Protein AF-A0AAU9Z0D3-F1 (afdb_monomer)

Sequence (130 aa):
MAPSCHSVPLSYLRVSSQFSTYDSTCQIAQEIAEKIQQRNQCERRGEKTPKLTLTIRTLLKNLKVKIDTLKDLLLRAVSTRQITQLEGDRRQNMLDDLVTRERLLLASFKNEGAEPDLIRPTEREHCWHL

Radius of gyration: 20.45 Å; Cα contacts (8 Å, |Δi|>4): 57; chains: 1; bounding box: 64×46×48 Å

Mean predicted aligned error: 10.85 Å

Nearest PDB structures (foldseek):
  3lg7-assembly1_B  TM=6.062E-01  e=3.905E-01  synthetic construct
  6r2g-assembly1_A  TM=4.901E-01  e=2.331E-01  Human immunodeficiency virus 1

Foldseek 3Di:
DDDDDPDDPPLVVLVVVLVVLLVVLVVLLVVLVVLLVVQVVCVVVVHHDVVSLVVSVVSLVVSVVSLVVSVVSLVVCVVVVSDDPVVSVVSVVSSVVSVVSSVVSVCSSPVVVDDDPDDDDDDDDDDDDD

Solvent-accessible surface area (backbone atoms only — not comparable to full-atom values): 7870 Å² total; per-residue (Å²): 139,78,85,78,82,75,78,77,55,70,70,57,59,53,52,54,55,48,52,55,50,50,54,55,43,51,52,49,56,50,53,44,52,53,48,48,53,52,46,54,57,38,45,76,72,70,42,87,54,69,68,53,57,52,52,44,54,54,50,54,52,50,44,51,54,50,52,53,50,52,50,54,53,47,54,51,33,51,75,68,60,75,46,54,67,71,57,46,54,56,54,47,52,58,48,51,51,51,52,51,50,51,52,51,51,54,46,64,69,60,54,84,76,61,80,85,82,85,75,88,76,94,72,93,78,80,80,96,78,133

pLDDT: mean 81.2, std 21.35, range [33.62, 97.81]

Secondary structure (DSSP, 8-state):
-PPP-----HHHHHHHHHHHHHHHHHHHHHHHHHHHHHHHHHHHTT---HHHHHHHHHHHHHHHHHHHHHHHHHHHHHHTT-S-HHHHHHHHHHHHHHHHHHHHHHHHHHGGGS----------------

Structure (mmCIF, N/CA/C/O backbone):
data_AF-A0AAU9Z0D3-F1
#
_entry.id   AF-A0AAU9Z0D3-F1
#
loop_
_atom_site.group_PDB
_atom_site.id
_atom_site.type_symbol
_atom_site.label_atom_id
_atom_site.label_alt_id
_atom_site.label_comp_id
_atom_site.label_asym_id
_atom_site.label_entity_id
_atom_site.label_seq_id
_atom_site.pdbx_PDB_ins_code
_atom_site.Cartn_x
_atom_site.Cartn_y
_atom_site.Cartn_z
_atom_site.occupancy
_atom_site.B_iso_or_equiv
_atom_site.auth_seq_id
_atom_site.auth_comp_id
_atom_site.auth_asym_id
_atom_site.auth_atom_id
_atom_site.pdbx_PDB_model_num
ATOM 1 N N . MET A 1 1 ? 43.900 20.989 -7.756 1.00 37.28 1 MET A N 1
ATOM 2 C CA . MET A 1 1 ? 43.251 19.771 -8.281 1.00 37.28 1 MET A CA 1
ATOM 3 C C . MET A 1 1 ? 42.024 19.508 -7.413 1.00 37.28 1 MET A C 1
ATOM 5 O O . MET A 1 1 ? 42.184 19.042 -6.296 1.00 37.28 1 MET A O 1
ATOM 9 N N . ALA A 1 2 ? 40.838 19.945 -7.839 1.00 37.50 2 ALA A N 1
ATOM 10 C CA . ALA A 1 2 ? 39.585 19.714 -7.112 1.00 37.50 2 ALA A CA 1
ATOM 11 C C . ALA A 1 2 ? 38.832 18.564 -7.800 1.00 37.50 2 ALA A C 1
ATOM 13 O O . ALA A 1 2 ? 38.833 18.533 -9.034 1.00 37.50 2 ALA A O 1
ATOM 14 N N . PRO A 1 3 ? 38.233 17.609 -7.067 1.00 45.38 3 PRO A N 1
ATOM 15 C CA . PRO A 1 3 ? 37.545 16.499 -7.702 1.00 45.38 3 PRO A CA 1
ATOM 16 C C . PRO A 1 3 ? 36.242 17.004 -8.323 1.00 45.38 3 PRO A C 1
ATOM 18 O O . PRO A 1 3 ? 35.430 17.660 -7.672 1.00 45.38 3 PRO A O 1
ATOM 21 N N . SER A 1 4 ? 36.059 16.712 -9.607 1.00 47.31 4 SER A N 1
ATOM 22 C CA . SER A 1 4 ? 34.836 17.000 -10.346 1.00 47.31 4 SER A CA 1
ATOM 23 C C . SER A 1 4 ? 33.670 16.221 -9.738 1.00 47.31 4 SER A C 1
ATOM 25 O O . SER A 1 4 ? 33.685 14.987 -9.695 1.00 47.31 4 SER A O 1
ATOM 27 N N . CYS A 1 5 ? 32.658 16.954 -9.271 1.00 44.47 5 CYS A N 1
ATOM 28 C CA . CYS A 1 5 ? 31.373 16.420 -8.843 1.00 44.47 5 CYS A CA 1
ATOM 29 C C . CYS A 1 5 ? 30.765 15.607 -9.993 1.00 44.47 5 CYS A C 1
ATOM 31 O O . CYS A 1 5 ? 30.257 16.167 -10.965 1.00 44.47 5 CYS A O 1
ATOM 33 N N . HIS A 1 6 ? 30.853 14.282 -9.907 1.00 50.56 6 HIS A N 1
ATOM 34 C CA . HIS A 1 6 ? 30.193 13.391 -10.848 1.00 50.56 6 HIS A CA 1
ATOM 35 C C . HIS A 1 6 ? 28.682 13.572 -10.693 1.00 50.56 6 HIS A C 1
ATOM 37 O O . HIS A 1 6 ? 28.118 13.329 -9.626 1.00 50.56 6 HIS A O 1
ATOM 43 N N . SER A 1 7 ? 28.033 14.028 -11.764 1.00 57.66 7 SER A N 1
ATOM 44 C CA . SER A 1 7 ? 26.577 14.056 -11.863 1.00 57.66 7 SER A CA 1
ATOM 45 C C . SER A 1 7 ? 26.064 12.626 -11.735 1.00 57.66 7 SER A C 1
ATOM 47 O O . SER A 1 7 ? 26.347 11.785 -12.587 1.00 57.66 7 SER A O 1
ATOM 49 N N . VAL A 1 8 ? 25.340 12.330 -10.655 1.00 53.12 8 VAL A N 1
ATOM 50 C CA . VAL A 1 8 ? 24.687 11.030 -10.489 1.00 53.12 8 VAL A CA 1
ATOM 51 C C . VAL A 1 8 ? 23.695 10.866 -11.649 1.00 53.12 8 VAL A C 1
ATOM 53 O O . VAL A 1 8 ? 22.861 11.754 -11.847 1.00 53.12 8 VAL A O 1
ATOM 56 N N . PRO A 1 9 ? 23.759 9.780 -12.439 1.00 61.88 9 PRO A N 1
ATOM 57 C CA . PRO A 1 9 ? 22.833 9.570 -13.545 1.00 61.88 9 PRO A CA 1
ATOM 58 C C . PRO A 1 9 ? 21.377 9.624 -13.061 1.00 61.88 9 PRO A C 1
ATOM 60 O O . PRO A 1 9 ? 21.036 9.027 -12.038 1.00 61.88 9 PRO A O 1
ATOM 63 N N . LEU A 1 10 ? 20.498 10.289 -13.819 1.00 58.03 10 LEU A N 1
ATOM 64 C CA . LEU A 1 10 ? 19.054 10.380 -13.536 1.00 58.03 10 LEU A CA 1
ATOM 65 C C . LEU A 1 10 ? 18.400 9.005 -13.299 1.00 58.03 10 LEU A C 1
ATOM 67 O O . LEU A 1 10 ? 17.438 8.902 -12.539 1.00 58.03 10 LEU A O 1
ATOM 71 N N . SER A 1 11 ? 18.941 7.943 -13.903 1.00 57.34 11 SER A N 1
ATOM 72 C CA . SER A 1 11 ? 18.521 6.556 -13.683 1.00 57.34 11 SER A CA 1
ATOM 73 C C . SER A 1 11 ? 18.750 6.079 -12.242 1.00 57.34 11 SER A C 1
ATOM 75 O O . SER A 1 11 ? 17.860 5.453 -11.673 1.00 57.34 11 SER A O 1
ATOM 77 N N . TYR A 1 12 ? 19.876 6.429 -11.613 1.00 55.56 12 TYR A N 1
ATOM 78 C CA . TYR A 1 12 ? 20.176 6.070 -10.221 1.00 55.56 12 TYR A CA 1
ATOM 79 C C . TYR A 1 12 ? 19.294 6.834 -9.231 1.00 55.56 12 TYR A C 1
ATOM 81 O O . TYR A 1 12 ? 18.701 6.225 -8.346 1.00 55.56 12 TYR A O 1
ATOM 89 N N . LEU A 1 13 ? 19.122 8.146 -9.422 1.00 58.03 13 LEU A N 1
ATOM 90 C CA . LEU A 1 13 ? 18.224 8.969 -8.596 1.00 58.03 13 LEU A CA 1
ATOM 91 C C . LEU A 1 13 ? 16.772 8.457 -8.632 1.00 58.03 13 LEU A C 1
ATOM 93 O O . LEU A 1 13 ? 16.085 8.435 -7.609 1.00 58.03 13 LEU A O 1
ATOM 97 N N . ARG A 1 14 ? 16.315 7.991 -9.802 1.00 60.97 14 ARG A N 1
ATOM 98 C CA . ARG A 1 14 ? 14.962 7.454 -9.993 1.00 60.97 14 ARG A CA 1
ATOM 99 C C . ARG A 1 14 ? 14.752 6.103 -9.309 1.00 60.97 14 ARG A C 1
ATOM 101 O O . ARG A 1 14 ? 13.676 5.873 -8.763 1.00 60.97 14 ARG A O 1
ATOM 108 N N . VAL A 1 15 ? 15.760 5.231 -9.319 1.00 62.78 15 VAL A N 1
ATOM 109 C 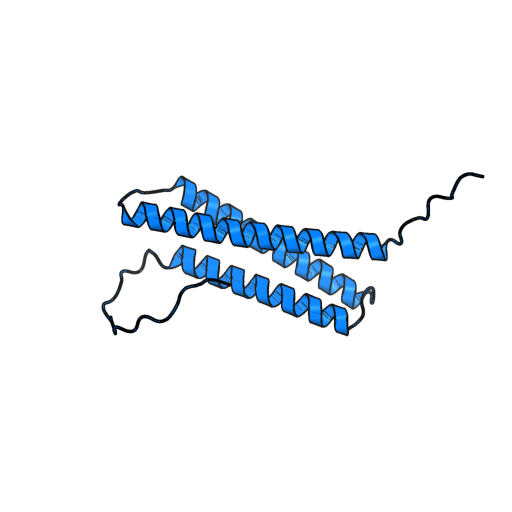CA . VAL A 1 15 ? 15.714 3.936 -8.623 1.00 62.78 15 VAL A CA 1
ATOM 110 C C . VAL A 1 15 ? 15.728 4.142 -7.105 1.00 62.78 15 VAL A C 1
ATOM 112 O O . VAL A 1 15 ? 14.886 3.570 -6.415 1.00 62.78 15 VAL A O 1
ATOM 115 N N . SER A 1 16 ? 16.579 5.033 -6.587 1.00 63.81 16 SER A N 1
ATOM 116 C CA . SER A 1 16 ? 16.635 5.362 -5.153 1.00 63.81 16 SER A CA 1
ATOM 117 C C . SER A 1 16 ? 15.313 5.928 -4.624 1.00 63.81 16 SER A C 1
ATOM 119 O O . SER A 1 16 ? 14.860 5.549 -3.546 1.00 63.81 16 SER A O 1
ATOM 121 N N . SER A 1 17 ? 14.649 6.786 -5.409 1.00 73.56 17 SER A N 1
ATOM 122 C CA . SER A 1 17 ? 13.334 7.334 -5.056 1.00 73.56 17 SER A CA 1
ATOM 123 C C . SER A 1 17 ? 12.215 6.285 -5.053 1.00 73.56 17 SER A C 1
ATOM 125 O O . SER A 1 17 ? 11.201 6.478 -4.381 1.00 73.56 17 SER A O 1
ATOM 127 N N . GLN A 1 18 ? 12.354 5.193 -5.810 1.00 77.25 18 GLN A N 1
ATOM 128 C CA . GLN A 1 18 ? 11.356 4.125 -5.834 1.00 77.25 18 GLN A CA 1
ATOM 129 C C . GLN A 1 18 ? 11.473 3.227 -4.599 1.00 77.25 18 GLN A C 1
ATOM 131 O O . GLN A 1 18 ? 10.451 2.915 -3.990 1.00 77.25 18 GLN A O 1
ATOM 136 N N . PHE A 1 19 ? 12.696 2.870 -4.194 1.00 81.38 19 PHE A N 1
ATOM 137 C CA . PHE A 1 19 ? 12.928 2.111 -2.960 1.00 81.38 19 PHE A CA 1
ATOM 138 C C . PHE A 1 19 ? 12.475 2.890 -1.721 1.00 81.38 19 PHE A C 1
ATOM 140 O O . PHE A 1 19 ? 11.731 2.348 -0.912 1.00 81.38 19 PHE A O 1
ATOM 147 N N . SER A 1 20 ? 12.778 4.189 -1.630 1.00 84.94 20 SER A N 1
ATOM 148 C CA . SER A 1 20 ? 12.284 5.011 -0.514 1.00 84.94 20 SER A CA 1
ATOM 149 C C . SER A 1 20 ? 10.753 5.110 -0.479 1.00 84.94 20 SER A C 1
ATOM 151 O O . SER A 1 20 ? 10.141 5.105 0.592 1.00 84.94 20 SER A O 1
ATOM 153 N N . THR A 1 21 ? 10.106 5.148 -1.650 1.00 88.94 21 THR A N 1
ATOM 154 C CA . THR A 1 21 ? 8.640 5.119 -1.739 1.00 88.94 21 THR A CA 1
ATOM 155 C C . THR A 1 21 ? 8.095 3.775 -1.256 1.00 88.94 21 THR A C 1
ATOM 157 O O . THR A 1 21 ? 7.144 3.767 -0.471 1.00 88.94 21 THR A O 1
ATOM 160 N N . TYR A 1 22 ? 8.707 2.658 -1.655 1.00 92.31 22 TYR A N 1
ATOM 161 C CA . TYR A 1 22 ? 8.348 1.320 -1.183 1.00 92.31 22 TYR A CA 1
ATOM 162 C C . TYR A 1 22 ? 8.486 1.194 0.340 1.00 92.31 22 TYR A C 1
ATOM 164 O O . TYR A 1 22 ? 7.506 0.862 1.004 1.00 92.31 22 TYR A O 1
ATOM 172 N N . ASP A 1 23 ? 9.631 1.576 0.910 1.00 93.56 23 ASP A N 1
ATOM 173 C CA . ASP A 1 23 ? 9.874 1.511 2.357 1.00 93.56 23 ASP A CA 1
ATOM 174 C C . ASP A 1 23 ? 8.847 2.339 3.140 1.00 93.56 23 ASP A C 1
ATOM 176 O O . ASP A 1 23 ? 8.259 1.861 4.111 1.00 93.56 23 ASP A O 1
ATOM 180 N N . SER A 1 24 ? 8.539 3.555 2.668 1.00 94.75 24 SER A N 1
ATOM 181 C CA . SER A 1 24 ? 7.493 4.391 3.276 1.00 94.75 24 SER A CA 1
ATOM 182 C C . SER A 1 24 ? 6.101 3.748 3.207 1.00 94.75 24 SER A C 1
ATOM 184 O O . SER A 1 24 ? 5.269 3.946 4.091 1.00 94.75 24 SER A O 1
ATOM 186 N N . THR A 1 25 ? 5.837 2.963 2.160 1.00 96.31 25 THR A N 1
ATOM 187 C CA . THR A 1 25 ? 4.563 2.256 1.970 1.00 96.31 25 THR A CA 1
ATOM 188 C C . THR A 1 25 ? 4.463 1.078 2.939 1.00 96.31 25 THR A C 1
ATOM 190 O O . THR A 1 25 ? 3.425 0.898 3.577 1.00 96.31 25 THR A O 1
ATOM 193 N N . CYS A 1 26 ? 5.562 0.342 3.138 1.00 95.81 26 CYS A N 1
ATOM 194 C CA . CYS A 1 26 ? 5.677 -0.703 4.155 1.00 95.81 26 CYS A CA 1
ATOM 195 C C . CYS A 1 26 ? 5.466 -0.158 5.573 1.00 95.81 26 CYS A C 1
ATOM 197 O O . CYS A 1 26 ? 4.737 -0.769 6.355 1.00 95.81 26 CYS A O 1
ATOM 199 N N . GLN A 1 27 ? 6.045 1.004 5.893 1.00 96.62 27 GLN A N 1
ATOM 200 C CA . GLN A 1 27 ? 5.864 1.659 7.194 1.00 96.62 27 GLN A CA 1
ATOM 201 C C . GLN A 1 27 ? 4.396 2.008 7.460 1.00 96.62 27 GLN A C 1
ATOM 203 O O . GLN A 1 27 ? 3.881 1.706 8.532 1.00 96.62 27 GLN A O 1
ATOM 208 N N . ILE A 1 28 ? 3.687 2.558 6.470 1.00 97.38 28 ILE A N 1
ATOM 209 C CA . ILE A 1 28 ? 2.251 2.848 6.601 1.00 97.38 28 ILE A CA 1
ATOM 210 C C . ILE A 1 28 ? 1.446 1.560 6.794 1.00 97.38 28 ILE A C 1
ATOM 212 O O . ILE A 1 28 ? 0.557 1.511 7.640 1.00 97.38 28 ILE A O 1
ATOM 216 N N . ALA A 1 29 ? 1.753 0.500 6.042 1.00 97.38 29 ALA A N 1
ATOM 217 C CA . ALA A 1 29 ? 1.078 -0.786 6.202 1.00 97.38 29 ALA A CA 1
ATOM 218 C C . ALA A 1 29 ? 1.292 -1.383 7.607 1.00 97.38 29 ALA A C 1
ATOM 220 O O . ALA A 1 29 ? 0.372 -1.979 8.173 1.00 97.38 29 ALA A O 1
ATOM 221 N N . GLN A 1 30 ? 2.484 -1.199 8.178 1.00 97.75 30 GLN A N 1
ATOM 222 C CA . GLN A 1 30 ? 2.797 -1.591 9.549 1.00 97.75 30 GLN A CA 1
ATOM 223 C C . GLN A 1 30 ? 2.019 -0.755 10.572 1.00 97.75 30 GLN A C 1
ATOM 225 O O . GLN A 1 30 ? 1.358 -1.314 11.444 1.00 97.75 30 GLN A O 1
ATOM 230 N N . GLU A 1 31 ? 2.009 0.568 10.417 1.00 97.69 31 GLU A N 1
ATOM 231 C CA . GLU A 1 31 ? 1.271 1.468 11.304 1.00 97.69 31 GLU A CA 1
ATOM 232 C C . GLU A 1 31 ? -0.234 1.155 11.310 1.00 97.69 31 GLU A C 1
ATOM 234 O O . GLU A 1 31 ? -0.872 1.145 12.364 1.00 97.69 31 GLU A O 1
ATOM 239 N N . ILE A 1 32 ? -0.814 0.839 10.146 1.00 97.81 32 ILE A N 1
ATOM 240 C CA . ILE A 1 32 ? -2.217 0.418 10.046 1.00 97.81 32 ILE A CA 1
ATOM 241 C C . ILE A 1 32 ? -2.453 -0.860 10.8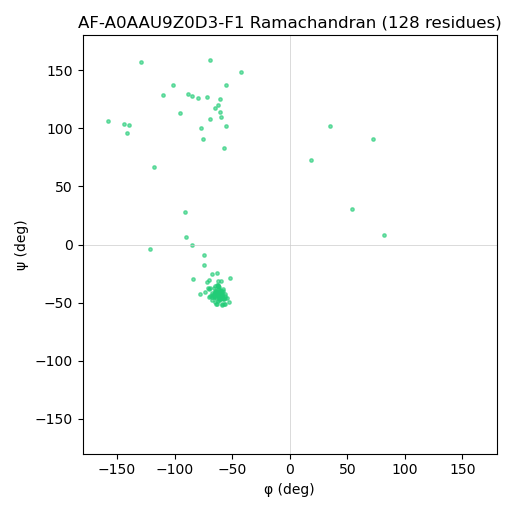52 1.00 97.81 32 ILE A C 1
ATOM 243 O O . ILE A 1 32 ? -3.429 -0.918 11.600 1.00 97.81 32 ILE A O 1
ATOM 247 N N . ALA A 1 33 ? -1.582 -1.866 10.723 1.00 97.38 33 ALA A N 1
ATOM 248 C CA . ALA A 1 33 ? -1.711 -3.122 11.459 1.00 97.38 33 ALA A CA 1
ATOM 249 C C . ALA A 1 33 ? -1.710 -2.880 12.977 1.00 97.38 33 ALA A C 1
ATOM 251 O O . ALA A 1 33 ? -2.597 -3.357 13.687 1.00 97.38 33 ALA A O 1
ATOM 252 N N . GLU A 1 34 ? -0.779 -2.058 13.460 1.00 97.38 34 GLU A N 1
ATOM 253 C CA . GLU A 1 34 ? -0.681 -1.692 14.874 1.00 97.38 34 GLU A CA 1
ATOM 254 C C . GLU A 1 34 ? -1.907 -0.917 15.357 1.00 97.38 34 GLU A C 1
ATOM 256 O O . GLU A 1 34 ? -2.423 -1.175 16.443 1.00 97.38 34 GLU A O 1
ATOM 261 N N . LYS A 1 35 ? -2.414 0.022 14.553 1.00 95.94 35 LYS A N 1
ATOM 262 C CA . LYS A 1 35 ? -3.599 0.818 14.900 1.00 95.94 35 LYS A CA 1
ATOM 263 C C . LYS A 1 35 ? -4.873 -0.023 14.907 1.00 95.94 35 LYS A C 1
ATOM 265 O O . LYS A 1 35 ? -5.707 0.180 15.787 1.00 95.94 35 LYS A O 1
ATOM 270 N N . ILE A 1 36 ? -5.017 -0.975 13.981 1.00 95.31 36 ILE A N 1
ATOM 271 C CA . ILE A 1 36 ? -6.114 -1.954 14.001 1.00 95.31 36 ILE A CA 1
ATOM 272 C C . ILE A 1 36 ? -6.016 -2.805 15.267 1.00 95.31 36 ILE A C 1
ATOM 274 O O . ILE A 1 36 ? -6.994 -2.913 15.999 1.00 95.31 36 ILE A O 1
ATOM 278 N N . GLN A 1 37 ? -4.835 -3.335 15.585 1.00 94.94 37 GLN A N 1
ATOM 279 C CA . GLN A 1 37 ? -4.637 -4.111 16.807 1.00 94.94 37 GLN A CA 1
ATOM 280 C C . GLN A 1 37 ? -4.974 -3.294 18.066 1.00 94.94 37 GLN A C 1
ATOM 282 O O . GLN A 1 37 ? -5.660 -3.798 18.954 1.00 94.94 37 GLN A O 1
ATOM 287 N N . GLN A 1 38 ? -4.544 -2.030 18.136 1.00 94.69 38 GLN A N 1
ATOM 288 C CA . GLN A 1 38 ? -4.879 -1.113 19.232 1.00 94.69 38 GLN A CA 1
ATOM 289 C C . GLN A 1 38 ? -6.394 -0.891 19.344 1.00 94.69 38 GLN A C 1
ATOM 291 O O . GLN A 1 38 ? -6.943 -1.003 20.439 1.00 94.69 38 GLN A O 1
ATOM 296 N N . ARG A 1 39 ? -7.081 -0.633 18.221 1.00 94.31 39 ARG A N 1
ATOM 297 C CA . ARG A 1 39 ? -8.544 -0.480 18.185 1.00 94.31 39 ARG A CA 1
ATOM 298 C C . ARG A 1 39 ? -9.238 -1.729 18.732 1.00 94.31 39 ARG A C 1
ATOM 300 O O . ARG A 1 39 ? -10.036 -1.606 19.654 1.00 94.31 39 ARG A O 1
ATOM 307 N N . ASN A 1 40 ? -8.884 -2.912 18.231 1.00 91.56 40 ASN A N 1
ATOM 308 C CA . ASN A 1 40 ? -9.524 -4.167 18.639 1.00 91.56 40 ASN A CA 1
ATOM 309 C C . ASN A 1 40 ? -9.285 -4.457 20.131 1.00 91.56 40 ASN A C 1
ATOM 311 O O . ASN A 1 40 ? -10.151 -4.989 20.820 1.00 91.56 40 ASN A O 1
ATOM 315 N N . GLN A 1 41 ? -8.118 -4.091 20.673 1.00 92.56 41 GLN A N 1
ATOM 316 C CA . GLN A 1 41 ? -7.855 -4.212 22.110 1.00 92.56 41 GLN A CA 1
ATOM 317 C C . GLN A 1 41 ? -8.753 -3.297 22.954 1.00 92.56 41 GLN A C 1
ATOM 319 O O . GLN A 1 41 ? -9.223 -3.734 24.002 1.00 92.56 41 GLN A O 1
ATOM 324 N N . CYS A 1 42 ? -8.998 -2.058 22.522 1.00 90.50 42 CYS A N 1
ATOM 325 C CA . CYS A 1 42 ? -9.924 -1.143 23.195 1.00 90.50 42 CYS A CA 1
ATOM 326 C C . CYS A 1 42 ? -11.379 -1.619 23.083 1.00 90.50 42 CYS A C 1
ATOM 328 O O . CYS A 1 42 ? -12.091 -1.652 24.085 1.00 90.50 42 CYS A O 1
ATOM 330 N N . GLU A 1 43 ? -11.803 -2.070 21.900 1.00 88.62 43 GLU A N 1
ATOM 331 C CA . GLU A 1 43 ? -13.163 -2.574 21.669 1.00 88.62 43 GLU A CA 1
ATOM 332 C C . GLU A 1 43 ? -13.460 -3.809 22.536 1.00 88.62 43 GLU A C 1
ATOM 334 O O . GLU A 1 43 ? -14.527 -3.889 23.144 1.00 88.62 43 GLU A O 1
ATOM 339 N N . ARG A 1 44 ? -12.480 -4.705 22.732 1.00 89.25 44 ARG A N 1
ATOM 340 C CA . ARG A 1 44 ? -12.580 -5.833 23.683 1.00 89.25 44 ARG A CA 1
ATOM 341 C C . ARG A 1 44 ? -12.725 -5.408 25.145 1.00 89.25 44 ARG A C 1
ATOM 343 O O . ARG A 1 44 ? -13.252 -6.175 25.944 1.00 89.25 44 ARG A O 1
ATOM 350 N N . ARG A 1 45 ? -12.261 -4.209 25.512 1.00 90.62 45 ARG A N 1
ATOM 351 C CA . ARG A 1 45 ? -12.476 -3.610 26.844 1.00 90.62 45 ARG A CA 1
ATOM 352 C C . ARG A 1 45 ? -13.815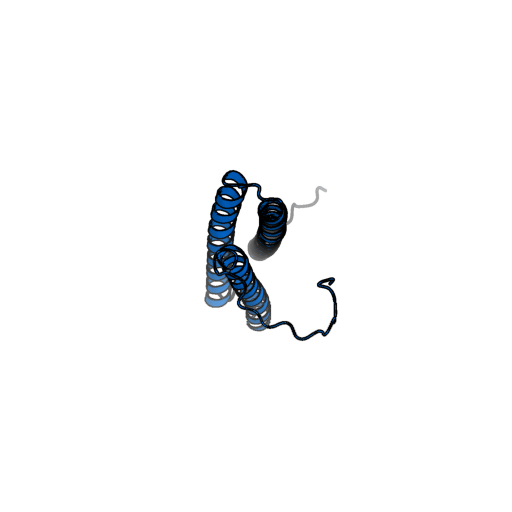 -2.867 26.942 1.00 90.62 45 ARG A C 1
ATOM 354 O O . ARG A 1 45 ? -14.124 -2.327 27.997 1.00 90.62 45 ARG A O 1
ATOM 361 N N . GLY A 1 46 ? -14.605 -2.838 25.866 1.00 88.44 46 GLY A N 1
ATOM 362 C CA . GLY A 1 46 ? -15.866 -2.099 25.778 1.00 88.44 46 GLY A CA 1
ATOM 363 C C . GLY A 1 46 ? -15.691 -0.610 25.460 1.00 88.44 46 GLY A C 1
ATOM 364 O O . GLY A 1 46 ? -16.659 0.150 25.508 1.00 88.44 46 GLY A O 1
ATOM 365 N N . GLU A 1 47 ? -14.477 -0.170 25.126 1.00 90.94 47 GLU A N 1
ATOM 366 C CA . GLU A 1 47 ? -14.183 1.223 24.806 1.00 90.94 47 GLU A CA 1
ATOM 367 C C . GLU A 1 47 ? -14.402 1.496 23.317 1.00 90.94 47 GLU A C 1
ATOM 369 O O . GLU A 1 47 ? -13.860 0.816 22.446 1.00 90.94 47 GLU A O 1
ATOM 374 N N . LYS A 1 48 ? -15.155 2.552 22.998 1.00 86.38 48 LYS A N 1
ATOM 375 C CA . LYS A 1 48 ? -15.281 3.026 21.617 1.00 86.38 48 LYS A CA 1
ATOM 376 C C . LYS A 1 48 ? -14.125 3.958 21.282 1.00 86.38 48 LYS A C 1
ATOM 378 O O . LYS A 1 48 ? -13.932 4.976 21.943 1.00 86.38 48 LYS A O 1
ATOM 383 N N . THR A 1 49 ? -13.428 3.689 20.181 1.00 89.44 49 THR A N 1
ATOM 384 C CA . THR A 1 49 ? -12.284 4.503 19.737 1.00 89.44 49 THR A CA 1
ATOM 385 C C . THR A 1 49 ? -12.520 5.146 18.364 1.00 89.44 49 THR A C 1
ATOM 387 O O . THR A 1 49 ? -11.813 4.834 17.401 1.00 89.44 49 THR A O 1
ATOM 390 N N . PRO A 1 50 ? -13.479 6.088 18.227 1.00 91.50 50 PRO A N 1
ATOM 391 C CA . PRO A 1 50 ? -13.803 6.706 16.937 1.00 91.50 50 PRO A CA 1
ATOM 392 C C . PRO A 1 50 ? -12.604 7.433 16.313 1.00 91.50 50 PRO A C 1
ATOM 394 O O . PRO A 1 50 ? -12.456 7.439 15.092 1.00 91.50 50 PRO A O 1
ATOM 397 N N . LYS A 1 51 ? -11.707 7.987 17.143 1.00 93.12 51 LYS A N 1
ATOM 398 C CA . LYS A 1 51 ? -10.451 8.602 16.690 1.00 93.12 51 LYS A CA 1
ATOM 399 C C . LYS A 1 51 ? -9.542 7.589 15.983 1.00 93.12 51 LYS A C 1
ATOM 401 O O . LYS A 1 51 ? -9.092 7.872 14.879 1.00 93.12 51 LYS A O 1
ATOM 406 N N . LEU A 1 52 ? -9.331 6.400 16.562 1.00 93.38 52 LEU A N 1
ATOM 407 C CA . LEU A 1 52 ? -8.526 5.340 15.933 1.00 93.38 52 LEU A CA 1
ATOM 408 C C . LEU A 1 52 ? -9.150 4.887 14.614 1.00 93.38 52 LEU A C 1
ATOM 410 O O . LEU A 1 52 ? -8.454 4.785 13.609 1.00 93.38 52 LEU A O 1
ATOM 414 N N . THR A 1 53 ? -10.469 4.703 14.586 1.00 93.69 53 THR A N 1
ATOM 415 C CA . THR A 1 53 ? -11.199 4.316 13.374 1.00 93.69 53 THR A CA 1
ATOM 416 C C . THR A 1 53 ? -11.021 5.330 12.241 1.00 93.69 53 THR A C 1
ATOM 418 O O . THR A 1 53 ? -10.841 4.938 11.087 1.00 93.69 53 THR A O 1
ATOM 421 N N . LEU A 1 54 ? -11.045 6.633 12.541 1.00 96.00 54 LEU A N 1
ATOM 422 C CA . LEU A 1 54 ? -10.779 7.678 11.548 1.00 96.00 54 LEU A CA 1
ATOM 423 C C . LEU A 1 54 ? -9.322 7.660 11.075 1.00 96.00 54 LEU A C 1
ATOM 425 O O . LEU A 1 54 ? -9.086 7.701 9.868 1.00 96.00 54 LEU A O 1
ATOM 429 N N . THR A 1 55 ? -8.362 7.534 11.993 1.00 96.94 55 THR A N 1
ATOM 430 C CA . THR A 1 55 ? -6.936 7.438 11.651 1.00 96.94 55 THR A CA 1
ATOM 431 C C . THR A 1 55 ? -6.658 6.251 10.731 1.00 96.94 55 THR A C 1
ATOM 433 O O . THR A 1 55 ? -6.040 6.427 9.683 1.00 96.94 55 THR A O 1
ATOM 436 N N . ILE A 1 56 ? -7.191 5.066 11.050 1.00 96.19 56 ILE A N 1
ATOM 437 C CA . ILE A 1 56 ? -7.036 3.859 10.225 1.00 96.19 56 ILE A CA 1
ATOM 438 C C . ILE A 1 56 ? -7.601 4.084 8.816 1.00 96.19 56 ILE A C 1
ATOM 440 O O . ILE A 1 56 ? -6.944 3.750 7.833 1.00 96.19 56 ILE A O 1
ATOM 444 N N . ARG A 1 57 ? -8.783 4.706 8.680 1.00 96.88 57 ARG A N 1
ATOM 445 C CA . ARG A 1 57 ? -9.367 5.021 7.360 1.00 96.88 57 ARG A CA 1
ATOM 446 C C . ARG A 1 57 ? -8.481 5.951 6.534 1.00 96.88 57 ARG A C 1
ATOM 448 O O . ARG A 1 57 ? -8.352 5.744 5.329 1.00 96.88 57 ARG A O 1
ATOM 455 N N . THR A 1 58 ? -7.898 6.972 7.155 1.00 97.75 58 THR A N 1
ATOM 456 C CA . THR A 1 58 ? -6.994 7.907 6.471 1.00 97.75 58 THR A CA 1
ATOM 457 C C . THR A 1 58 ? -5.716 7.205 6.024 1.00 97.75 58 THR A C 1
ATOM 459 O O . THR A 1 58 ? -5.313 7.355 4.871 1.00 97.75 58 THR A O 1
ATOM 462 N N . LEU A 1 59 ? -5.120 6.389 6.896 1.00 97.81 59 LEU A N 1
ATOM 463 C CA . LEU A 1 59 ? -3.922 5.618 6.575 1.00 97.81 59 LEU A CA 1
ATOM 464 C C . LEU A 1 59 ? -4.181 4.600 5.454 1.00 97.81 59 LEU A C 1
ATOM 466 O O . LEU A 1 59 ? -3.392 4.529 4.520 1.00 97.81 59 LEU A O 1
ATOM 470 N N . LEU A 1 60 ? -5.312 3.885 5.475 1.00 97.81 60 LEU A N 1
ATOM 471 C CA . LEU A 1 60 ? -5.708 2.960 4.402 1.00 97.81 60 LEU A CA 1
ATOM 472 C C . LEU A 1 60 ? -5.850 3.670 3.046 1.00 97.81 60 LEU A C 1
ATOM 474 O O . LEU A 1 60 ? -5.382 3.162 2.030 1.00 97.81 60 LEU A O 1
ATOM 478 N N . LYS A 1 61 ? -6.455 4.866 3.016 1.00 97.50 61 LYS A N 1
ATOM 479 C CA . LYS A 1 61 ? -6.527 5.676 1.787 1.00 97.50 61 LYS A CA 1
ATOM 480 C C . LYS A 1 61 ? -5.137 6.089 1.296 1.00 97.50 61 LYS A C 1
ATOM 482 O O . LYS A 1 61 ? -4.888 6.045 0.096 1.00 97.50 61 LYS A O 1
ATOM 487 N N . ASN A 1 62 ? -4.244 6.480 2.207 1.00 97.12 62 ASN A N 1
ATOM 488 C CA . ASN A 1 62 ? -2.867 6.850 1.874 1.00 97.12 62 ASN A CA 1
ATOM 489 C C . ASN A 1 62 ? -2.084 5.651 1.313 1.00 97.12 62 ASN A C 1
ATOM 491 O O . ASN A 1 62 ? -1.462 5.767 0.258 1.00 97.12 62 ASN A O 1
ATOM 495 N N . LEU A 1 63 ? -2.195 4.486 1.961 1.00 97.69 63 LEU A N 1
ATOM 496 C CA . LEU A 1 63 ? -1.587 3.235 1.510 1.00 97.69 63 LEU A CA 1
ATOM 497 C C . LEU A 1 63 ? -1.973 2.930 0.059 1.00 97.69 63 LEU A C 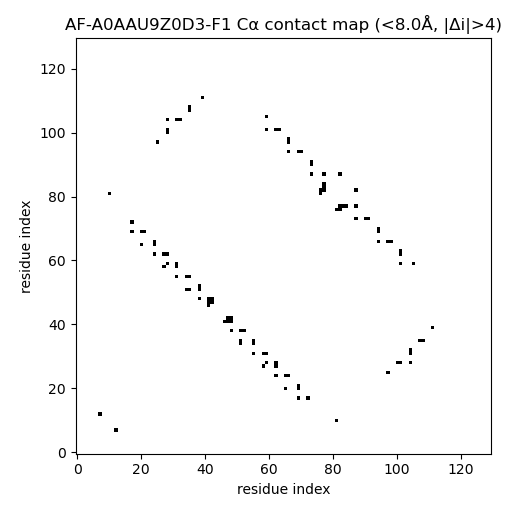1
ATOM 499 O O . LEU A 1 63 ? -1.091 2.722 -0.773 1.00 97.69 63 LEU A O 1
ATOM 503 N N . LYS A 1 64 ? -3.271 3.000 -0.259 1.00 97.31 64 LYS A N 1
ATOM 504 C CA . LYS A 1 64 ? -3.776 2.792 -1.618 1.00 97.31 64 LYS A CA 1
ATOM 505 C C . LYS A 1 64 ? -3.129 3.733 -2.636 1.00 97.31 64 LYS A C 1
ATOM 507 O O . LYS A 1 64 ? -2.602 3.284 -3.647 1.00 97.31 64 LYS A O 1
ATOM 512 N N . VAL A 1 65 ? -3.130 5.038 -2.351 1.00 97.19 65 VAL A N 1
ATOM 513 C CA . VAL A 1 65 ? -2.555 6.058 -3.248 1.00 97.19 65 VAL A CA 1
ATOM 514 C C . VAL A 1 65 ? -1.065 5.808 -3.491 1.00 97.19 65 VAL A C 1
ATOM 516 O O . VAL A 1 65 ? -0.590 5.949 -4.619 1.00 97.19 65 VAL A O 1
ATOM 519 N N . LYS A 1 66 ? -0.315 5.405 -2.460 1.00 95.62 66 LYS A N 1
ATOM 520 C CA . LYS A 1 66 ? 1.109 5.070 -2.598 1.00 95.62 66 LYS A CA 1
ATOM 521 C C . LYS A 1 66 ? 1.339 3.812 -3.428 1.00 95.62 66 LYS A C 1
ATOM 523 O O . LYS A 1 66 ? 2.233 3.815 -4.271 1.00 95.62 66 LYS A O 1
ATOM 528 N N . ILE A 1 67 ? 0.526 2.774 -3.234 1.00 96.88 67 ILE A N 1
ATOM 529 C CA . ILE A 1 67 ? 0.571 1.557 -4.053 1.00 96.88 67 ILE A CA 1
ATOM 530 C C . ILE A 1 67 ? 0.288 1.894 -5.522 1.00 96.88 67 ILE A C 1
ATOM 532 O O . ILE A 1 67 ? 1.035 1.465 -6.399 1.00 96.88 67 ILE A O 1
ATOM 536 N N . ASP A 1 68 ? -0.739 2.697 -5.801 1.00 97.00 68 ASP A N 1
ATOM 537 C CA . ASP A 1 68 ? -1.074 3.106 -7.170 1.00 97.00 68 ASP A CA 1
ATOM 538 C C . ASP A 1 68 ? 0.045 3.962 -7.789 1.00 97.00 68 ASP A C 1
ATOM 540 O O . ASP A 1 68 ? 0.464 3.716 -8.919 1.00 97.00 68 ASP A O 1
ATOM 544 N N . THR A 1 69 ? 0.654 4.859 -7.006 1.00 94.81 69 THR A N 1
ATOM 545 C CA . THR A 1 69 ? 1.848 5.606 -7.435 1.00 94.81 69 THR A CA 1
ATOM 546 C C . THR A 1 69 ? 2.997 4.662 -7.804 1.00 94.81 69 THR A C 1
ATOM 548 O O . THR A 1 69 ? 3.629 4.833 -8.845 1.00 94.81 69 THR A O 1
ATOM 551 N N . LEU A 1 70 ? 3.286 3.649 -6.982 1.00 95.06 70 LEU A N 1
ATOM 552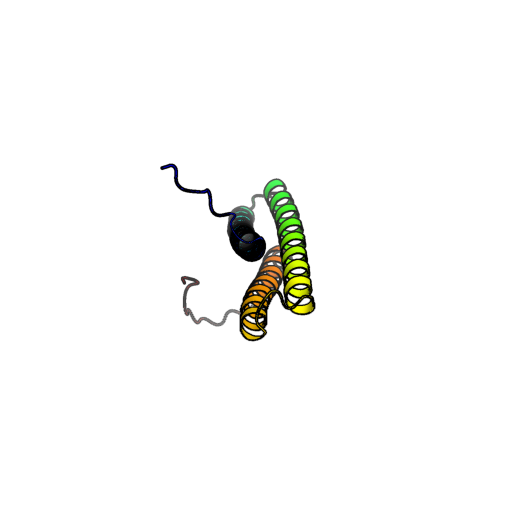 C CA . LEU A 1 70 ? 4.346 2.678 -7.261 1.00 95.06 70 LEU A CA 1
ATOM 553 C C . LEU A 1 70 ? 4.073 1.870 -8.538 1.00 95.06 70 LEU A C 1
ATOM 555 O O . LEU A 1 70 ? 5.009 1.648 -9.312 1.00 95.06 70 LEU A O 1
ATOM 559 N N . LYS A 1 71 ? 2.815 1.490 -8.795 1.00 96.31 71 LYS A N 1
ATOM 560 C CA . LYS A 1 71 ? 2.408 0.832 -10.048 1.00 96.31 71 LYS A CA 1
ATOM 561 C C . LYS A 1 71 ? 2.676 1.723 -11.258 1.00 96.31 71 LYS A C 1
ATOM 563 O O . LYS A 1 71 ? 3.302 1.268 -12.213 1.00 96.31 71 LYS A O 1
ATOM 568 N N . ASP A 1 72 ? 2.297 2.998 -11.199 1.00 95.62 72 ASP A N 1
ATOM 569 C CA . ASP A 1 72 ? 2.531 3.950 -12.292 1.00 95.62 72 ASP A CA 1
ATOM 570 C C . ASP A 1 72 ? 4.029 4.181 -12.545 1.00 95.62 72 ASP A C 1
ATOM 572 O O . ASP A 1 72 ? 4.488 4.268 -13.691 1.00 95.62 72 ASP A O 1
ATOM 576 N N . LEU A 1 73 ? 4.824 4.275 -11.471 1.00 92.94 73 LEU A N 1
ATOM 577 C CA . LEU A 1 73 ? 6.279 4.385 -11.564 1.00 92.94 73 LEU A CA 1
ATOM 578 C C . LEU A 1 73 ? 6.886 3.150 -12.248 1.00 92.94 73 LEU A C 1
ATOM 580 O O . LEU A 1 73 ? 7.730 3.322 -13.134 1.00 92.94 73 LEU A O 1
ATOM 584 N N . LEU A 1 74 ? 6.452 1.944 -11.862 1.00 94.38 74 LEU A N 1
ATOM 585 C CA . LEU A 1 74 ? 6.916 0.684 -12.441 1.00 94.38 74 LEU A CA 1
ATOM 586 C C . LEU A 1 74 ? 6.529 0.575 -13.918 1.00 94.38 74 LEU A C 1
ATOM 588 O O . LEU A 1 74 ? 7.405 0.377 -14.760 1.00 94.38 74 LEU A O 1
ATOM 592 N N . LEU A 1 75 ? 5.251 0.788 -14.242 1.00 95.06 75 LEU A N 1
ATOM 593 C CA . LEU A 1 75 ? 4.732 0.714 -15.607 1.00 95.06 75 LEU A CA 1
ATOM 594 C C . LEU A 1 75 ? 5.519 1.630 -16.545 1.00 95.06 75 LEU A C 1
ATOM 596 O O . LEU A 1 75 ? 5.953 1.216 -17.624 1.00 95.06 75 LEU A O 1
ATOM 600 N N . ARG A 1 76 ? 5.765 2.872 -16.118 1.00 94.31 76 ARG A N 1
ATOM 601 C CA . ARG A 1 76 ? 6.547 3.826 -16.905 1.00 94.31 76 ARG A CA 1
ATOM 602 C C . ARG A 1 76 ? 8.000 3.380 -17.057 1.00 94.31 76 ARG A C 1
ATOM 604 O O . ARG A 1 76 ? 8.547 3.512 -18.150 1.00 94.31 76 ARG A O 1
ATOM 611 N N . ALA A 1 77 ? 8.636 2.877 -15.998 1.00 91.19 77 ALA A N 1
ATOM 612 C CA . ALA A 1 77 ? 10.024 2.414 -16.047 1.00 91.19 77 ALA A CA 1
ATOM 613 C C . ALA A 1 77 ? 10.202 1.234 -17.018 1.00 91.19 77 ALA A C 1
ATOM 615 O O . ALA A 1 77 ? 11.129 1.255 -17.827 1.00 91.19 77 ALA A O 1
ATOM 616 N N . VAL A 1 78 ? 9.282 0.266 -16.997 1.00 92.94 78 VAL A N 1
ATOM 617 C CA . VAL A 1 78 ? 9.260 -0.869 -17.934 1.00 92.94 78 VAL A CA 1
ATOM 618 C C . VAL A 1 78 ? 8.999 -0.394 -19.365 1.00 92.94 78 VAL A C 1
ATOM 620 O O . VAL A 1 78 ? 9.769 -0.714 -20.269 1.00 92.94 78 VAL A O 1
ATOM 623 N N . SER A 1 79 ? 7.971 0.435 -19.576 1.00 93.56 79 SER A N 1
ATOM 624 C CA . SER A 1 79 ? 7.571 0.899 -20.918 1.00 93.56 79 SER A CA 1
ATOM 625 C C . SER A 1 79 ? 8.665 1.712 -21.611 1.00 93.56 79 SER A C 1
ATOM 627 O O . SER A 1 79 ? 8.856 1.628 -22.820 1.00 93.56 79 SER A O 1
ATOM 629 N N . THR A 1 80 ? 9.422 2.483 -20.831 1.00 93.25 80 THR A N 1
ATOM 630 C CA . THR A 1 80 ? 10.552 3.285 -21.322 1.00 93.25 80 THR A CA 1
ATOM 631 C C . THR A 1 80 ? 11.884 2.532 -21.296 1.00 93.25 80 THR A C 1
ATOM 633 O O . THR A 1 80 ? 12.920 3.136 -21.564 1.00 93.25 80 THR A O 1
ATOM 636 N N . ARG A 1 81 ? 11.875 1.228 -20.972 1.00 90.06 81 ARG A N 1
ATOM 637 C CA . ARG A 1 81 ? 13.063 0.361 -20.880 1.00 90.06 81 ARG A CA 1
ATOM 638 C C . ARG A 1 81 ? 14.155 0.914 -19.952 1.00 90.06 81 ARG A C 1
ATOM 640 O O . ARG A 1 81 ? 15.338 0.676 -20.167 1.00 90.06 81 ARG A O 1
ATOM 647 N N . GLN A 1 82 ? 13.762 1.654 -18.913 1.00 89.38 82 GLN A N 1
ATOM 648 C CA . GLN A 1 82 ? 14.683 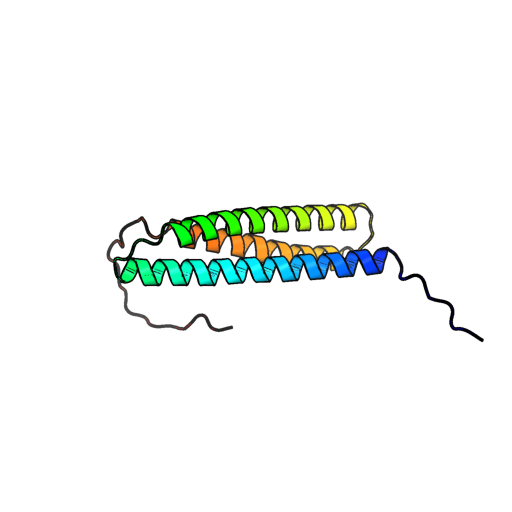2.174 -17.894 1.00 89.38 82 GLN A CA 1
ATOM 649 C C . GLN A 1 82 ? 15.172 1.095 -16.928 1.00 89.38 82 GLN A C 1
ATOM 651 O O . GLN A 1 82 ? 16.159 1.306 -16.226 1.00 89.38 82 GLN A O 1
ATOM 656 N N . ILE A 1 83 ? 14.473 -0.037 -16.873 1.00 89.69 83 ILE A N 1
ATOM 657 C CA . ILE A 1 83 ? 14.851 -1.214 -16.097 1.00 89.69 83 ILE A CA 1
ATOM 658 C C . ILE A 1 83 ? 14.813 -2.453 -16.988 1.00 89.69 83 ILE A C 1
ATOM 660 O O . ILE A 1 83 ? 14.139 -2.471 -18.021 1.00 89.69 83 ILE A O 1
ATOM 664 N N . THR A 1 84 ? 15.554 -3.485 -16.588 1.00 92.44 84 THR A N 1
ATOM 665 C CA . THR A 1 84 ? 15.506 -4.792 -17.247 1.00 92.44 84 THR A CA 1
ATOM 666 C C . THR A 1 84 ? 14.163 -5.468 -16.978 1.00 92.44 84 THR A C 1
ATOM 668 O O . THR A 1 84 ? 13.490 -5.152 -15.998 1.00 92.44 84 THR A O 1
ATOM 671 N N . GLN A 1 85 ? 13.783 -6.423 -17.831 1.00 90.56 85 GLN A N 1
ATOM 672 C CA . GLN A 1 85 ? 12.571 -7.226 -17.618 1.00 90.56 85 GLN A CA 1
ATOM 673 C C . GLN A 1 85 ? 12.617 -7.947 -16.264 1.00 90.56 85 GLN A C 1
ATOM 675 O O . GLN A 1 85 ? 11.703 -7.793 -15.467 1.00 90.56 85 GLN A O 1
ATOM 680 N N . LEU A 1 86 ? 13.749 -8.589 -15.949 1.00 93.75 86 LEU A N 1
ATOM 681 C CA . LEU A 1 86 ? 13.968 -9.274 -14.671 1.00 93.75 86 LEU A CA 1
ATOM 682 C C . LEU A 1 86 ? 13.765 -8.357 -13.450 1.00 93.75 86 LEU A C 1
ATOM 684 O O . LEU A 1 86 ? 13.169 -8.759 -12.454 1.00 93.75 86 LEU A O 1
ATOM 688 N N . GLU A 1 87 ? 14.260 -7.118 -13.509 1.00 92.44 87 GLU A N 1
ATOM 689 C CA . GLU A 1 87 ? 14.060 -6.146 -12.428 1.00 92.44 87 GLU A CA 1
ATOM 690 C C . GLU A 1 87 ? 12.608 -5.647 -12.372 1.00 92.44 87 GLU A C 1
ATOM 692 O O . GLU A 1 87 ? 12.093 -5.363 -11.291 1.00 92.44 87 GLU A O 1
ATOM 697 N N . GLY A 1 88 ? 11.936 -5.566 -13.524 1.00 94.25 88 GLY A N 1
ATOM 698 C CA . GLY A 1 88 ? 10.501 -5.312 -13.610 1.00 94.25 88 GLY A CA 1
ATOM 699 C C . GLY A 1 88 ? 9.691 -6.373 -12.871 1.00 94.25 88 GLY A C 1
ATOM 700 O O . GLY A 1 88 ? 8.915 -6.023 -11.983 1.00 94.25 88 GLY A O 1
ATOM 701 N N . ASP A 1 89 ? 9.941 -7.650 -13.162 1.00 96.44 89 ASP A N 1
ATOM 702 C CA . ASP A 1 89 ? 9.262 -8.788 -12.529 1.00 96.44 89 ASP A CA 1
ATOM 703 C C . ASP A 1 89 ? 9.486 -8.803 -11.014 1.00 96.44 89 ASP A C 1
ATOM 705 O O . ASP A 1 89 ? 8.548 -8.930 -10.225 1.00 96.44 89 ASP A O 1
ATOM 709 N N . ARG A 1 90 ? 10.732 -8.581 -10.578 1.00 95.62 90 ARG A N 1
ATOM 710 C CA . ARG A 1 90 ? 11.061 -8.493 -9.151 1.00 95.62 90 ARG A CA 1
ATOM 711 C C . ARG A 1 90 ? 10.260 -7.394 -8.447 1.00 95.62 90 ARG A C 1
ATOM 713 O O . ARG A 1 90 ? 9.734 -7.621 -7.359 1.00 95.62 90 ARG A O 1
ATOM 720 N N . ARG A 1 91 ? 10.176 -6.202 -9.045 1.00 95.56 91 ARG A N 1
ATOM 721 C CA . ARG A 1 91 ? 9.426 -5.069 -8.476 1.00 95.56 91 ARG A CA 1
ATOM 722 C C . ARG A 1 91 ? 7.918 -5.290 -8.515 1.00 95.56 91 ARG A C 1
ATOM 724 O O . ARG A 1 91 ? 7.227 -4.788 -7.633 1.00 95.56 91 ARG A O 1
ATOM 731 N N . GLN A 1 92 ? 7.417 -6.028 -9.503 1.00 96.56 92 GLN A N 1
ATOM 732 C CA . GLN A 1 92 ? 6.012 -6.410 -9.576 1.00 96.56 92 GLN A CA 1
ATOM 733 C C . GLN A 1 92 ? 5.634 -7.331 -8.410 1.00 96.56 92 GLN A C 1
ATOM 735 O O . GLN A 1 92 ? 4.665 -7.033 -7.721 1.00 96.56 92 GLN A O 1
ATOM 740 N N . ASN A 1 93 ? 6.454 -8.341 -8.094 1.00 96.06 93 ASN A N 1
ATOM 741 C CA . ASN A 1 93 ? 6.217 -9.219 -6.937 1.00 96.06 93 ASN A CA 1
ATOM 742 C C . ASN A 1 93 ? 6.108 -8.424 -5.624 1.00 96.06 93 ASN A C 1
ATOM 744 O O . ASN A 1 93 ? 5.177 -8.613 -4.849 1.00 96.06 93 ASN A O 1
ATOM 748 N N . MET A 1 94 ? 7.009 -7.459 -5.413 1.00 94.69 94 MET A N 1
ATOM 749 C CA . MET A 1 94 ? 6.961 -6.580 -4.236 1.00 94.69 94 MET A CA 1
ATOM 750 C C . MET A 1 94 ? 5.675 -5.735 -4.183 1.00 94.69 94 MET A C 1
ATOM 752 O O . MET A 1 94 ? 5.150 -5.451 -3.105 1.00 94.69 94 MET A O 1
ATOM 756 N N . LEU A 1 95 ? 5.158 -5.300 -5.337 1.00 96.56 95 LEU A N 1
ATOM 757 C CA . LEU A 1 95 ? 3.879 -4.593 -5.412 1.00 96.56 95 LEU A CA 1
ATOM 758 C C . LEU A 1 95 ? 2.693 -5.513 -5.129 1.00 96.56 95 LEU A C 1
ATOM 760 O O . LEU A 1 95 ? 1.748 -5.088 -4.464 1.00 96.56 95 LEU A O 1
ATOM 764 N N . ASP A 1 96 ? 2.740 -6.751 -5.605 1.00 96.94 96 ASP A N 1
ATOM 765 C CA . ASP A 1 96 ? 1.693 -7.743 -5.374 1.00 96.94 96 ASP A CA 1
ATOM 766 C C . ASP A 1 96 ? 1.605 -8.120 -3.887 1.00 96.94 96 ASP A C 1
ATOM 768 O O . ASP A 1 96 ? 0.500 -8.220 -3.339 1.00 96.94 96 ASP A O 1
ATOM 772 N N . ASP A 1 97 ? 2.746 -8.200 -3.195 1.00 96.50 97 ASP A N 1
ATOM 773 C CA . ASP A 1 97 ? 2.811 -8.359 -1.738 1.00 96.50 97 ASP A CA 1
ATOM 774 C C . ASP A 1 97 ? 2.131 -7.185 -1.014 1.00 96.50 97 ASP A C 1
ATOM 776 O O . ASP A 1 97 ? 1.299 -7.385 -0.122 1.00 96.50 97 ASP A O 1
ATOM 780 N N . LEU A 1 98 ? 2.417 -5.942 -1.425 1.00 97.12 98 LEU A N 1
ATOM 781 C CA . LEU A 1 98 ? 1.780 -4.746 -0.861 1.00 97.12 98 LEU A CA 1
ATOM 782 C C . LEU A 1 98 ? 0.265 -4.721 -1.101 1.00 97.12 98 LEU A C 1
ATOM 784 O O . LEU A 1 98 ? -0.493 -4.392 -0.187 1.00 97.12 98 LEU A O 1
ATOM 788 N N . VAL A 1 99 ? -0.188 -5.085 -2.303 1.00 97.19 99 VAL A N 1
ATOM 789 C CA . VAL A 1 99 ? -1.619 -5.177 -2.642 1.00 97.19 99 VAL A CA 1
ATOM 790 C C . VAL A 1 99 ? -2.305 -6.253 -1.802 1.00 97.19 99 VAL A C 1
ATOM 792 O O . VAL A 1 99 ? -3.409 -6.043 -1.294 1.00 97.19 99 VAL A O 1
ATOM 795 N N . THR A 1 100 ? -1.660 -7.403 -1.622 1.00 97.12 100 THR A N 1
ATOM 796 C CA . THR A 1 100 ? -2.172 -8.479 -0.768 1.00 97.12 100 THR A CA 1
ATOM 797 C C . THR A 1 100 ? -2.294 -8.003 0.676 1.00 97.12 100 THR A C 1
ATOM 799 O O . THR A 1 100 ? -3.349 -8.160 1.296 1.00 97.12 100 THR A O 1
ATOM 802 N N . ARG A 1 101 ? -1.265 -7.324 1.192 1.00 96.94 101 ARG A N 1
ATOM 803 C CA . ARG A 1 101 ? -1.272 -6.750 2.540 1.00 96.94 101 ARG A CA 1
ATOM 804 C C . ARG A 1 101 ? -2.370 -5.700 2.717 1.00 96.94 101 ARG A C 1
ATOM 806 O O . ARG A 1 101 ? -3.085 -5.747 3.713 1.00 96.94 101 ARG A O 1
ATOM 813 N N . GLU A 1 102 ? -2.567 -4.798 1.755 1.00 97.31 102 GLU A N 1
ATOM 814 C CA . GLU A 1 102 ? -3.661 -3.813 1.772 1.00 97.31 102 GLU A CA 1
ATOM 815 C C . GLU A 1 102 ? -5.032 -4.497 1.903 1.00 97.31 102 GLU A C 1
ATOM 817 O O . GLU A 1 102 ? -5.850 -4.103 2.739 1.00 97.31 102 GLU A O 1
ATOM 822 N N . ARG A 1 103 ? -5.279 -5.556 1.120 1.00 96.88 103 ARG A N 1
ATOM 823 C CA . ARG A 1 103 ? -6.535 -6.323 1.172 1.00 96.88 103 ARG A CA 1
ATOM 824 C C . ARG A 1 103 ? -6.758 -6.961 2.540 1.00 96.88 103 ARG A C 1
ATOM 826 O O . ARG A 1 103 ? -7.865 -6.869 3.071 1.00 96.88 103 ARG A O 1
ATOM 833 N N . LEU A 1 104 ? -5.719 -7.5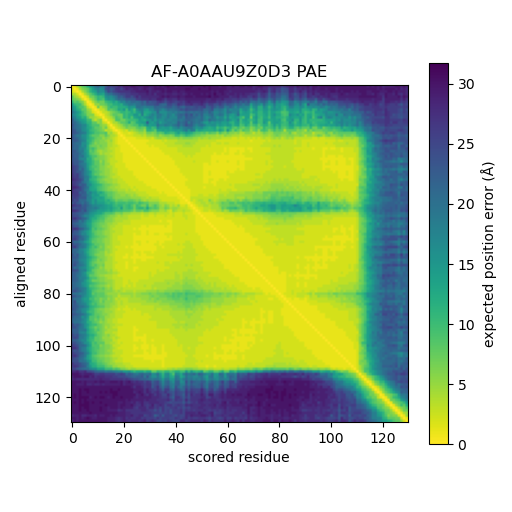59 3.122 1.00 96.06 104 LEU A N 1
ATOM 834 C CA . LEU A 1 104 ? -5.785 -8.156 4.459 1.00 96.06 104 LEU A CA 1
ATOM 835 C C . LEU A 1 104 ? -6.065 -7.103 5.539 1.00 96.06 104 LEU A C 1
ATOM 837 O O . LEU A 1 104 ? -6.904 -7.329 6.410 1.00 96.06 104 LEU A O 1
ATOM 841 N N . LEU A 1 105 ? -5.437 -5.926 5.458 1.00 96.62 105 LEU A N 1
ATOM 842 C CA . LEU A 1 105 ? -5.690 -4.819 6.386 1.00 96.62 105 LEU A CA 1
ATOM 843 C C . LEU A 1 105 ? -7.122 -4.283 6.257 1.00 96.62 105 LEU A C 1
ATOM 845 O O . LEU A 1 105 ? -7.778 -4.034 7.267 1.00 96.62 105 LEU A O 1
ATOM 849 N N . LEU A 1 106 ? -7.638 -4.149 5.031 1.00 95.62 106 LEU A N 1
ATOM 850 C CA . LEU A 1 106 ? -9.030 -3.761 4.785 1.00 95.62 106 LEU A CA 1
ATOM 851 C C . LEU A 1 106 ? -10.016 -4.785 5.351 1.00 95.62 106 LEU A C 1
ATOM 853 O O . LEU A 1 106 ? -11.024 -4.390 5.938 1.00 95.62 106 LEU A O 1
ATOM 857 N N . ALA A 1 107 ? -9.739 -6.078 5.176 1.00 93.88 107 ALA A N 1
ATOM 858 C CA . ALA A 1 107 ? -10.553 -7.149 5.739 1.00 93.88 107 ALA A CA 1
ATOM 859 C C . ALA A 1 107 ? -10.533 -7.096 7.272 1.00 93.88 107 ALA A C 1
ATOM 861 O O . ALA A 1 107 ? -11.590 -6.998 7.887 1.00 93.88 107 ALA A O 1
ATOM 862 N N . SER A 1 108 ? -9.347 -7.040 7.881 1.00 91.94 108 SER A N 1
ATOM 863 C CA . SER A 1 108 ? -9.168 -6.943 9.337 1.00 91.94 108 SER A CA 1
ATOM 864 C C . SER A 1 108 ? -9.859 -5.710 9.934 1.00 91.94 108 SER A C 1
ATOM 866 O O . SER A 1 108 ? -10.534 -5.783 10.960 1.00 91.94 108 SER A O 1
ATOM 868 N N . PHE A 1 109 ? -9.793 -4.570 9.242 1.00 92.44 109 PHE A N 1
ATOM 869 C CA . PHE A 1 109 ? -10.496 -3.363 9.662 1.00 92.44 109 PHE A CA 1
ATOM 870 C C . PHE A 1 109 ? -12.027 -3.515 9.624 1.00 92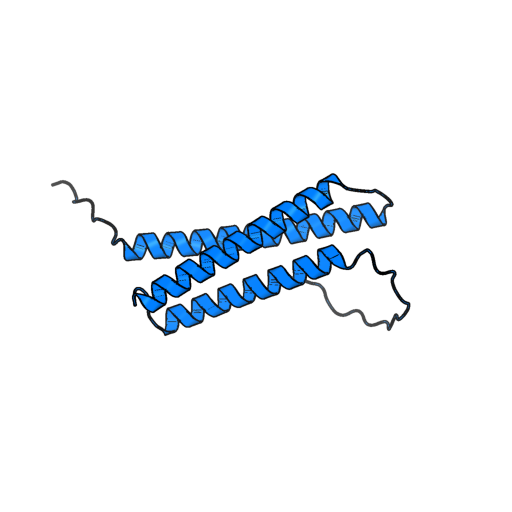.44 109 PHE A C 1
ATOM 872 O O . PHE A 1 109 ? -12.702 -2.957 10.492 1.00 92.44 109 PHE A O 1
ATOM 879 N N . LYS A 1 110 ? -12.573 -4.250 8.642 1.00 87.00 110 LYS A N 1
ATOM 880 C CA . LYS A 1 110 ? -14.020 -4.449 8.435 1.00 87.00 110 LYS A CA 1
ATOM 881 C C . LYS A 1 110 ? -14.636 -5.566 9.285 1.00 87.00 110 LYS A C 1
ATOM 883 O O . LYS A 1 110 ? -15.822 -5.475 9.581 1.00 87.00 110 LYS A O 1
ATOM 888 N N . ASN A 1 111 ? -13.879 -6.605 9.638 1.00 69.94 111 ASN A N 1
ATOM 889 C CA . ASN A 1 111 ? -14.447 -7.864 10.136 1.00 69.94 111 ASN A CA 1
ATOM 890 C C . ASN A 1 111 ? -14.996 -7.819 11.580 1.00 69.94 111 ASN A C 1
ATOM 892 O O . ASN A 1 111 ? -15.664 -8.757 11.985 1.00 69.94 111 ASN A O 1
ATOM 896 N N . GLU A 1 112 ? -14.787 -6.750 12.358 1.00 54.44 112 GLU A N 1
ATOM 897 C CA . GLU A 1 112 ? -15.234 -6.683 13.771 1.00 54.44 112 GLU A CA 1
ATOM 898 C C . GLU A 1 112 ? -16.649 -6.088 13.965 1.00 54.44 112 GLU A C 1
ATOM 900 O O . GLU A 1 112 ? -16.957 -5.496 14.994 1.00 54.44 112 GLU A O 1
ATOM 905 N N . GLY A 1 113 ? -17.524 -6.229 12.961 1.00 46.97 113 GLY A N 1
ATOM 906 C CA . GLY A 1 113 ? -18.968 -5.962 13.073 1.00 46.97 113 GLY A CA 1
ATOM 907 C C . GLY A 1 113 ? -19.858 -7.166 12.741 1.00 46.97 113 GLY A C 1
ATOM 908 O O . GLY A 1 113 ? -21.077 -7.064 12.855 1.00 46.97 113 GLY A O 1
ATOM 909 N N . ALA A 1 114 ? -19.267 -8.287 12.318 1.00 42.31 114 ALA A N 1
ATOM 910 C CA . ALA A 1 114 ? -19.951 -9.566 12.214 1.00 42.31 114 ALA A CA 1
ATOM 911 C C . ALA A 1 114 ? -19.659 -10.334 13.508 1.00 42.31 114 ALA A C 1
ATOM 913 O O . ALA A 1 114 ? -18.506 -10.642 13.801 1.00 42.31 114 ALA A O 1
ATOM 914 N N . GLU A 1 115 ? -20.697 -10.550 14.310 1.00 36.16 115 GLU A N 1
ATOM 915 C CA . GLU A 1 115 ? -20.683 -11.417 15.492 1.00 36.16 115 GLU A CA 1
ATOM 916 C C . GLU A 1 115 ? -19.930 -12.744 15.240 1.00 36.16 115 GLU A C 1
ATOM 918 O O . GLU A 1 115 ? -19.941 -13.261 14.116 1.00 36.16 115 GLU A O 1
ATOM 923 N N . PRO A 1 116 ? -19.288 -13.324 16.271 1.00 50.38 116 PRO A N 1
ATOM 924 C CA . PRO A 1 116 ? -18.590 -14.590 16.167 1.00 50.38 116 PRO A CA 1
ATOM 925 C C . PRO A 1 116 ? -19.614 -15.727 16.169 1.00 50.38 116 PRO A C 1
ATOM 927 O O . PRO A 1 116 ? -20.080 -16.154 17.225 1.00 50.38 116 PRO A O 1
ATOM 930 N N . ASP A 1 117 ? -19.942 -16.262 14.996 1.00 39.03 117 ASP A N 1
ATOM 931 C CA . ASP A 1 117 ? -20.722 -17.496 14.924 1.00 39.03 117 ASP A CA 1
ATOM 932 C C . ASP A 1 117 ? -19.818 -18.696 15.266 1.00 39.03 117 ASP A C 1
ATOM 934 O O . ASP A 1 117 ? -19.052 -19.216 14.455 1.00 39.03 117 ASP A O 1
ATOM 938 N N . LEU A 1 118 ? -19.802 -19.016 16.560 1.00 51.59 118 LEU A N 1
ATOM 939 C CA . LEU A 1 118 ? -19.731 -20.352 17.150 1.00 51.59 118 LEU A CA 1
ATOM 940 C C . LEU A 1 118 ? -19.235 -21.512 16.261 1.00 51.59 118 LEU A C 1
ATOM 942 O O . LEU A 1 118 ? -20.003 -22.432 16.025 1.00 51.59 118 LEU A O 1
ATOM 946 N N . ILE A 1 119 ? -17.941 -21.613 15.934 1.00 40.34 119 ILE A N 1
ATOM 947 C CA . ILE A 1 119 ? -17.262 -22.927 15.899 1.00 40.34 119 ILE A CA 1
ATOM 948 C C . ILE A 1 119 ? -15.815 -22.775 16.379 1.00 40.34 119 ILE A C 1
ATOM 950 O O . ILE A 1 119 ? -14.925 -22.337 15.655 1.00 40.34 119 ILE A O 1
ATOM 954 N N . ARG A 1 120 ? -15.570 -23.206 17.620 1.00 50.88 120 ARG A N 1
ATOM 955 C CA . ARG A 1 120 ? -14.246 -23.641 18.071 1.00 50.88 120 ARG A CA 1
ATOM 956 C C . ARG A 1 120 ? -14.033 -25.073 17.576 1.00 50.88 120 ARG A C 1
ATOM 958 O O . ARG A 1 120 ? -14.791 -25.948 17.990 1.00 50.88 120 ARG A O 1
ATOM 965 N N . PRO A 1 121 ? -12.937 -25.347 16.859 1.00 39.97 121 PRO A N 1
ATOM 966 C CA . PRO A 1 121 ? -12.134 -26.516 17.151 1.00 39.97 121 PRO A CA 1
ATOM 967 C C . PRO A 1 121 ? -10.814 -26.044 17.751 1.00 39.97 121 PRO A C 1
ATOM 969 O O . PRO A 1 121 ? -10.144 -25.135 17.268 1.00 39.97 121 PRO A O 1
ATOM 972 N N . THR A 1 122 ? -10.498 -26.642 18.887 1.00 45.66 122 THR A N 1
ATOM 973 C CA . THR A 1 122 ? -9.222 -26.531 19.569 1.00 45.66 122 THR A CA 1
ATOM 974 C C . THR A 1 122 ? -8.122 -27.038 18.644 1.00 45.66 122 THR A C 1
ATOM 976 O O . THR A 1 122 ? -8.037 -28.239 18.460 1.00 45.66 122 THR A O 1
ATOM 979 N N . GLU A 1 123 ? -7.264 -26.161 18.132 1.00 36.53 123 GLU A N 1
ATOM 980 C CA . GLU A 1 123 ? -5.878 -26.504 17.808 1.00 36.53 123 GLU A CA 1
ATOM 981 C C . GLU A 1 123 ? -5.044 -25.220 17.777 1.00 36.53 123 GLU A C 1
ATOM 983 O O . GLU A 1 123 ? -5.185 -24.334 16.937 1.00 36.53 123 GLU A O 1
ATOM 988 N N . ARG A 1 124 ? -4.235 -25.080 18.829 1.00 46.94 124 ARG A N 1
ATOM 989 C CA . ARG A 1 124 ? -3.183 -24.080 18.942 1.00 46.94 124 ARG A CA 1
ATOM 99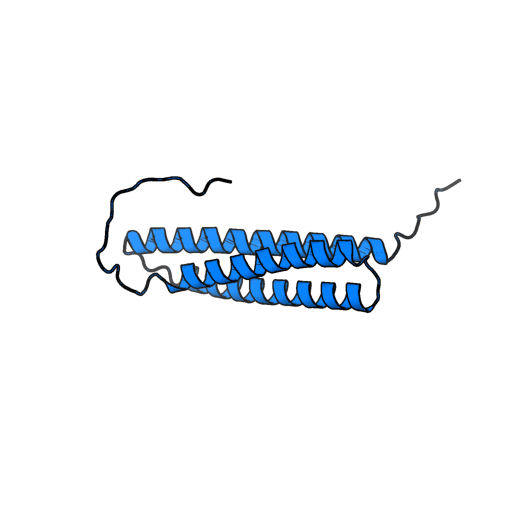0 C C . ARG A 1 124 ? -2.097 -24.451 17.941 1.00 46.94 124 ARG A C 1
ATOM 992 O O . ARG A 1 124 ? -1.325 -25.332 18.280 1.00 46.94 124 ARG A O 1
ATOM 999 N N . GLU A 1 125 ? -1.934 -23.720 16.846 1.00 37.06 125 GLU A N 1
ATOM 1000 C CA . GLU A 1 125 ? -0.621 -23.613 16.200 1.00 37.06 125 GLU A CA 1
ATOM 1001 C C . GLU A 1 125 ? -0.354 -22.178 15.713 1.00 37.06 125 GLU A C 1
ATOM 1003 O O . GLU A 1 125 ? -0.867 -21.698 14.712 1.00 37.06 125 GLU A O 1
ATOM 1008 N N . HIS A 1 126 ? 0.474 -21.509 16.519 1.00 39.31 126 HIS A N 1
ATOM 1009 C CA . HIS A 1 126 ? 1.598 -20.669 16.105 1.00 39.31 126 HIS A CA 1
ATOM 1010 C C . HIS A 1 126 ? 1.316 -19.304 15.451 1.00 39.31 126 HIS A C 1
ATOM 1012 O O . HIS A 1 126 ? 1.280 -19.119 14.243 1.00 39.31 126 HIS A O 1
ATOM 1018 N N . CYS A 1 127 ? 1.255 -18.310 16.344 1.00 37.75 127 CYS A N 1
ATOM 1019 C CA . CYS A 1 127 ? 2.146 -17.146 16.374 1.00 37.75 127 CYS A CA 1
ATOM 1020 C C . CYS A 1 127 ? 2.629 -16.574 15.031 1.00 37.75 127 CYS A C 1
ATOM 1022 O O . CYS A 1 127 ? 3.648 -16.983 14.482 1.00 37.75 127 CYS A O 1
ATOM 1024 N N . TRP A 1 128 ? 1.985 -15.475 14.642 1.00 33.62 128 TRP A N 1
ATOM 1025 C CA . TRP A 1 128 ? 2.544 -14.410 13.811 1.00 33.62 128 TRP A CA 1
ATOM 1026 C C . TRP A 1 128 ? 3.814 -13.804 14.431 1.00 33.62 128 TRP A C 1
ATOM 1028 O O . TRP A 1 128 ? 3.729 -12.777 15.101 1.00 33.62 128 TRP A O 1
ATOM 1038 N N . HIS A 1 129 ? 4.975 -14.427 14.225 1.00 45.09 129 HIS A N 1
ATOM 1039 C CA . HIS A 1 129 ? 6.296 -13.800 14.351 1.00 45.09 129 HIS A CA 1
ATOM 1040 C C . HIS A 1 129 ? 7.217 -14.321 13.241 1.00 45.09 129 HIS A C 1
ATOM 1042 O O . HIS A 1 129 ? 7.829 -15.379 13.383 1.00 45.09 129 HIS A O 1
ATOM 1048 N N . LEU A 1 130 ? 7.299 -13.549 12.158 1.00 38.06 130 LEU A N 1
ATOM 1049 C CA . LEU A 1 130 ? 8.490 -13.327 11.336 1.00 38.06 130 LEU A CA 1
ATOM 1050 C C . LEU A 1 130 ? 8.288 -12.031 10.547 1.00 38.06 130 LEU A C 1
ATOM 1052 O O . LEU A 1 130 ? 7.209 -11.889 9.930 1.00 38.06 130 LEU A O 1
#

Organism: Phodopus roborovskii (NCBI:txid109678)